Protein AF-A0A963NFF9-F1 (afdb_monomer_lite)

Sequence (90 aa):
MLALIEGAPDATAHRGALADIAIELMKSGFDGYFLAPLKKAKAGFLIEQSANVGLMGAQQVIGSVTRNIIGRMDAPQLLSVCGSIRAFMV

Secondary structure (DSSP, 8-state):
-HHHHHT-S-GGGGHHHHHHHHHHHHHHHHIIIIIHHHHHTT--HHHHHHHHHHHHHHHHHHHHHHHHHHTT--HHHHHHHHHHHHHH--

Structure (mmCIF, N/CA/C/O backbone):
data_AF-A0A963NFF9-F1
#
_entry.id   AF-A0A963NFF9-F1
#
loop_
_atom_site.group_PDB
_atom_site.id
_atom_site.type_symbol
_atom_site.label_atom_id
_atom_site.label_alt_id
_atom_site.label_comp_id
_atom_site.label_asym_id
_atom_site.label_entity_id
_atom_site.label_seq_id
_atom_site.pdbx_PDB_ins_code
_atom_site.Cartn_x
_atom_site.Cartn_y
_atom_site.Cartn_z
_atom_site.occupancy
_atom_site.B_iso_or_equiv
_atom_site.auth_seq_id
_atom_site.auth_comp_id
_atom_site.auth_asym_id
_atom_site.auth_atom_id
_atom_site.pdbx_PDB_model_num
ATOM 1 N N . MET A 1 1 ? -4.576 -2.679 -15.692 1.00 72.25 1 MET A N 1
ATOM 2 C CA . MET A 1 1 ? -3.411 -1.786 -15.498 1.00 72.25 1 MET A CA 1
ATOM 3 C C . MET A 1 1 ? -2.108 -2.563 -15.310 1.00 72.25 1 MET A C 1
ATOM 5 O O . MET A 1 1 ? -1.179 -2.284 -16.045 1.00 72.25 1 MET A O 1
ATOM 9 N N . LEU A 1 2 ? -2.037 -3.589 -14.448 1.00 84.00 2 LEU A N 1
ATOM 10 C CA . LEU A 1 2 ? -0.821 -4.421 -14.304 1.00 84.00 2 LEU A CA 1
ATOM 11 C C . LEU A 1 2 ? -0.341 -5.060 -15.622 1.00 84.00 2 LEU A C 1
ATOM 13 O O . LEU A 1 2 ? 0.824 -4.932 -15.968 1.00 84.00 2 LEU A O 1
ATOM 17 N N . ALA A 1 3 ? -1.253 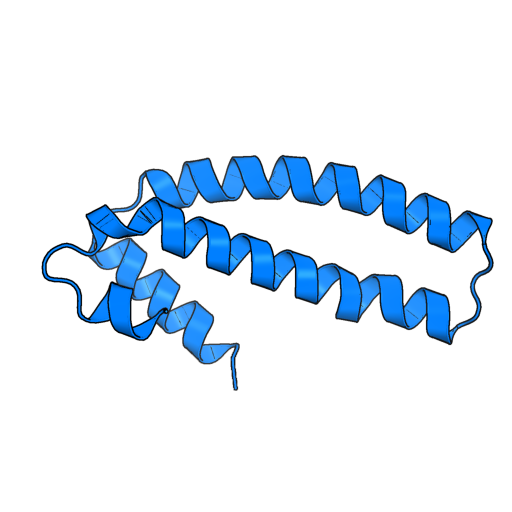-5.628 -16.422 1.00 84.31 3 ALA A N 1
ATOM 18 C CA . ALA A 1 3 ? -0.917 -6.189 -17.739 1.00 84.31 3 ALA A CA 1
ATOM 19 C C . ALA A 1 3 ? -0.334 -5.159 -18.734 1.00 84.31 3 ALA A C 1
ATOM 21 O O . ALA A 1 3 ? 0.426 -5.526 -19.622 1.00 84.31 3 ALA A O 1
ATOM 22 N N . LEU A 1 4 ? -0.679 -3.873 -18.582 1.00 83.88 4 LEU A N 1
ATOM 23 C CA . LEU A 1 4 ? -0.115 -2.783 -19.390 1.00 83.88 4 LEU A CA 1
ATOM 24 C C . LEU A 1 4 ? 1.341 -2.503 -19.004 1.00 83.88 4 LEU A C 1
ATOM 26 O O . LEU A 1 4 ? 2.154 -2.249 -19.880 1.00 83.88 4 LEU A O 1
ATOM 30 N N . ILE A 1 5 ? 1.664 -2.578 -17.710 1.00 85.56 5 ILE A N 1
ATOM 31 C CA . ILE A 1 5 ? 3.026 -2.382 -17.191 1.00 85.56 5 ILE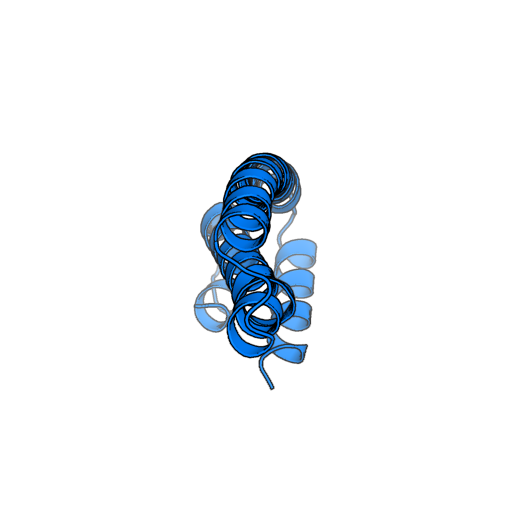 A CA 1
ATOM 32 C C . ILE A 1 5 ? 3.919 -3.560 -17.587 1.00 85.56 5 ILE A C 1
ATOM 34 O O . ILE A 1 5 ? 5.046 -3.365 -18.025 1.00 85.56 5 ILE A O 1
ATOM 38 N N . GLU A 1 6 ? 3.397 -4.781 -17.470 1.00 86.25 6 GLU A N 1
ATOM 39 C CA . GLU A 1 6 ? 4.119 -6.011 -17.812 1.00 86.25 6 GLU A CA 1
ATOM 40 C C . GLU A 1 6 ? 4.385 -6.152 -19.318 1.00 86.25 6 GLU A C 1
ATOM 42 O O . GLU A 1 6 ? 5.403 -6.714 -19.709 1.00 86.25 6 GLU A O 1
ATOM 47 N N . GLY A 1 7 ? 3.477 -5.647 -20.160 1.00 86.44 7 GLY A N 1
ATOM 48 C CA . GLY A 1 7 ? 3.615 -5.658 -21.618 1.00 86.44 7 GLY A CA 1
ATOM 49 C C . GLY A 1 7 ? 4.330 -4.436 -22.202 1.00 86.44 7 GLY A C 1
ATOM 50 O O . GLY A 1 7 ? 4.449 -4.337 -23.424 1.00 86.44 7 GLY A O 1
ATOM 51 N N . ALA A 1 8 ? 4.763 -3.485 -21.370 1.00 89.88 8 ALA A N 1
ATOM 52 C CA . ALA A 1 8 ? 5.392 -2.257 -21.839 1.00 89.88 8 ALA A CA 1
ATOM 53 C C . ALA A 1 8 ? 6.819 -2.518 -22.362 1.00 89.88 8 ALA A C 1
ATOM 55 O O . ALA A 1 8 ? 7.579 -3.234 -21.708 1.00 89.88 8 ALA A O 1
ATOM 56 N N . PRO A 1 9 ? 7.237 -1.880 -23.476 1.00 88.12 9 PRO A N 1
ATOM 57 C CA . PRO A 1 9 ? 8.624 -1.944 -23.948 1.00 88.12 9 PRO A CA 1
ATOM 58 C C . PRO A 1 9 ? 9.643 -1.452 -22.910 1.00 88.12 9 PRO A C 1
ATOM 60 O O . PRO A 1 9 ? 10.772 -1.932 -22.872 1.00 88.12 9 PRO A O 1
ATOM 63 N N . ASP A 1 10 ? 9.230 -0.507 -22.062 1.00 92.19 10 ASP A N 1
ATOM 64 C CA . ASP A 1 10 ? 9.989 -0.030 -20.911 1.00 92.19 10 ASP A CA 1
ATOM 65 C C . ASP A 1 10 ? 9.082 0.021 -19.675 1.00 92.19 10 ASP A C 1
ATOM 67 O O . ASP A 1 10 ? 8.321 0.967 -19.464 1.00 92.19 10 ASP A O 1
ATOM 71 N N . ALA A 1 11 ? 9.183 -1.000 -18.823 1.00 92.38 11 ALA A N 1
ATOM 72 C CA . ALA A 1 11 ? 8.442 -1.059 -17.565 1.00 92.38 11 ALA A CA 1
ATOM 73 C C . ALA A 1 11 ? 8.795 0.102 -16.611 1.00 92.38 11 ALA A C 1
ATOM 75 O O . ALA A 1 11 ? 7.973 0.493 -15.778 1.00 92.38 11 ALA A O 1
ATOM 76 N N . THR A 1 12 ? 9.990 0.694 -16.729 1.00 95.19 12 THR A N 1
ATOM 77 C CA . THR A 1 12 ? 10.432 1.775 -15.838 1.00 95.19 12 THR A CA 1
ATOM 78 C C . THR A 1 12 ? 9.689 3.089 -16.074 1.00 95.19 12 THR A C 1
ATOM 80 O O . THR A 1 12 ? 9.523 3.870 -15.132 1.00 95.19 12 THR A O 1
ATOM 83 N N . ALA A 1 13 ? 9.127 3.2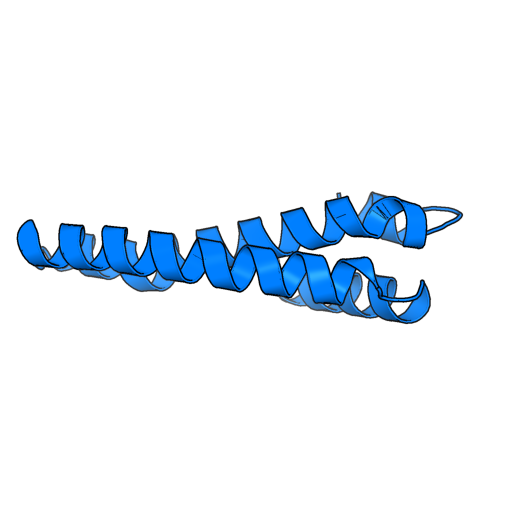82 -17.271 1.00 94.56 13 ALA A N 1
ATOM 84 C CA . ALA A 1 13 ? 8.213 4.381 -17.576 1.00 94.56 13 ALA A CA 1
ATOM 85 C C . ALA A 1 13 ? 6.915 4.332 -16.742 1.00 94.56 13 ALA A C 1
ATOM 87 O O . ALA A 1 13 ? 6.219 5.337 -16.603 1.00 94.56 13 ALA A O 1
ATOM 88 N N . HIS A 1 14 ? 6.601 3.182 -16.134 1.00 94.88 14 HIS A N 1
ATOM 89 C CA . HIS A 1 14 ? 5.366 2.949 -15.385 1.00 94.88 14 HIS A CA 1
ATOM 90 C C . HIS A 1 14 ? 5.552 2.844 -13.863 1.00 94.88 14 HIS A C 1
ATOM 92 O O . HIS A 1 14 ? 4.610 2.482 -13.155 1.00 94.88 14 HIS A O 1
ATOM 98 N N . ARG A 1 15 ? 6.725 3.206 -13.325 1.00 95.62 15 ARG A N 1
ATOM 99 C CA . ARG A 1 15 ? 7.006 3.196 -11.872 1.00 95.62 15 ARG A CA 1
ATOM 100 C C . ARG A 1 15 ? 5.948 3.926 -11.044 1.00 95.62 15 ARG A C 1
ATOM 102 O O . ARG A 1 15 ? 5.494 3.407 -10.028 1.00 95.62 15 ARG A O 1
ATOM 109 N N . GLY A 1 16 ? 5.549 5.121 -11.484 1.00 95.44 16 GLY A N 1
ATOM 110 C CA . GLY A 1 16 ? 4.526 5.917 -10.801 1.00 95.44 16 GLY A CA 1
ATOM 111 C C . GLY A 1 16 ? 3.181 5.194 -10.757 1.00 95.44 16 GLY A C 1
ATOM 112 O O . GLY A 1 16 ? 2.606 5.031 -9.687 1.00 95.44 16 GLY A O 1
ATOM 113 N N . ALA A 1 17 ? 2.750 4.656 -11.900 1.00 94.12 17 ALA A N 1
ATOM 114 C CA . ALA A 1 17 ? 1.496 3.918 -12.003 1.00 94.12 17 ALA A CA 1
ATOM 115 C C . ALA A 1 17 ? 1.485 2.662 -11.115 1.00 94.12 17 ALA A C 1
ATOM 117 O O . ALA A 1 17 ? 0.482 2.384 -10.463 1.00 94.12 17 ALA A O 1
ATOM 118 N N . LEU A 1 18 ? 2.596 1.920 -11.043 1.00 95.62 18 LEU A N 1
ATOM 119 C CA . LEU A 1 18 ? 2.696 0.768 -10.145 1.00 95.62 18 LEU A CA 1
ATOM 120 C C . LEU A 1 18 ? 2.647 1.183 -8.668 1.00 95.62 18 LEU A C 1
ATOM 122 O O . LEU A 1 18 ? 2.004 0.512 -7.862 1.00 95.62 18 LEU A O 1
ATOM 126 N N . ALA A 1 19 ? 3.299 2.294 -8.314 1.00 96.88 19 ALA A N 1
ATOM 127 C CA . ALA A 1 19 ? 3.256 2.825 -6.957 1.00 96.88 19 ALA A CA 1
ATOM 128 C C . ALA A 1 19 ? 1.836 3.231 -6.551 1.00 96.88 19 ALA A C 1
ATOM 130 O O . ALA A 1 19 ? 1.407 2.903 -5.446 1.00 96.88 19 ALA A O 1
ATOM 131 N N . ASP A 1 20 ? 1.094 3.886 -7.443 1.00 95.06 20 ASP A N 1
ATOM 132 C CA . ASP A 1 20 ? -0.285 4.286 -7.173 1.00 95.06 20 ASP A CA 1
ATOM 133 C C . ASP A 1 20 ? -1.210 3.066 -7.019 1.00 95.06 20 ASP A C 1
ATOM 135 O O . ASP A 1 20 ? -1.976 3.024 -6.059 1.00 95.06 20 ASP A O 1
ATOM 139 N N . ILE A 1 21 ? -1.054 2.016 -7.841 1.00 93.81 21 ILE A N 1
ATOM 140 C CA . ILE A 1 21 ? -1.787 0.745 -7.657 1.00 93.81 21 ILE A CA 1
ATOM 141 C C . ILE A 1 21 ? -1.520 0.152 -6.272 1.00 93.81 21 ILE A C 1
ATOM 143 O O . ILE A 1 21 ? -2.453 -0.220 -5.561 1.00 93.81 21 ILE A O 1
ATOM 147 N N . ALA A 1 22 ? -0.250 0.049 -5.871 1.00 94.75 22 ALA A N 1
ATOM 148 C CA . ALA A 1 22 ? 0.103 -0.512 -4.570 1.00 94.75 22 ALA A CA 1
ATOM 149 C C . ALA A 1 22 ? -0.521 0.298 -3.418 1.00 94.75 22 ALA A C 1
ATOM 151 O O . ALA A 1 22 ? -1.024 -0.277 -2.452 1.00 94.75 22 ALA A O 1
ATOM 152 N N . ILE A 1 23 ? -0.531 1.630 -3.532 1.00 95.69 23 ILE A N 1
ATOM 153 C CA . ILE A 1 23 ? -1.142 2.531 -2.547 1.00 95.69 23 ILE A CA 1
ATOM 154 C C . ILE A 1 23 ? -2.657 2.336 -2.476 1.00 95.69 23 ILE A C 1
ATOM 156 O O . ILE A 1 23 ? -3.206 2.254 -1.376 1.00 95.69 23 ILE A O 1
ATOM 160 N N . GLU A 1 24 ? -3.332 2.228 -3.618 1.00 93.75 24 GLU A N 1
ATOM 161 C CA . GLU A 1 24 ? -4.775 1.983 -3.675 1.00 93.75 24 GLU A CA 1
ATOM 162 C C . GLU A 1 24 ? -5.154 0.641 -3.044 1.00 93.75 24 GLU A C 1
ATOM 164 O O . GLU A 1 24 ? -6.093 0.578 -2.248 1.00 93.75 24 GLU A O 1
ATOM 169 N N . LEU A 1 25 ? -4.389 -0.418 -3.321 1.00 93.88 25 LEU A N 1
ATOM 170 C CA . LEU A 1 25 ? -4.612 -1.736 -2.725 1.00 93.88 25 LEU A CA 1
ATOM 171 C C . LEU A 1 25 ? -4.445 -1.709 -1.203 1.00 93.88 25 LEU A C 1
ATOM 173 O O . LEU A 1 25 ? -5.296 -2.231 -0.484 1.00 93.88 25 LEU A O 1
ATOM 177 N N . MET A 1 26 ? -3.396 -1.059 -0.691 1.00 93.62 26 MET A N 1
ATOM 178 C CA . MET A 1 26 ? -3.203 -0.908 0.755 1.00 93.62 26 MET A CA 1
ATOM 179 C C . MET A 1 26 ? -4.325 -0.089 1.399 1.00 93.62 26 MET A C 1
ATOM 181 O O . MET A 1 26 ? -4.816 -0.466 2.461 1.00 93.62 26 MET A O 1
ATOM 185 N N . LYS A 1 27 ? -4.778 0.991 0.749 1.00 93.25 27 LYS A N 1
ATOM 186 C CA . LYS A 1 27 ? -5.925 1.782 1.213 1.00 93.25 27 LYS A CA 1
ATOM 187 C C . LYS A 1 27 ? -7.185 0.922 1.310 1.00 93.25 27 LYS A C 1
ATOM 189 O O . LYS A 1 27 ? -7.819 0.898 2.361 1.00 93.25 27 LYS A O 1
ATOM 194 N N . SER A 1 28 ? -7.494 0.165 0.257 1.00 93.50 28 SER A N 1
ATOM 195 C CA . SER A 1 28 ? -8.620 -0.772 0.258 1.00 93.50 28 SER A CA 1
ATOM 196 C C . SER A 1 28 ? -8.478 -1.836 1.353 1.00 93.50 28 SER A C 1
ATOM 198 O O . SER A 1 28 ? -9.469 -2.217 1.973 1.00 93.50 28 SER A O 1
ATOM 200 N N . GLY A 1 29 ? -7.255 -2.301 1.620 1.00 93.69 29 GLY A N 1
ATOM 201 C CA . GLY A 1 29 ? -6.953 -3.225 2.710 1.00 93.69 29 GLY A CA 1
ATOM 202 C C . GLY A 1 29 ? -7.218 -2.625 4.093 1.00 93.69 29 GLY A C 1
ATOM 203 O O . GLY A 1 29 ? -7.857 -3.270 4.919 1.00 93.69 29 GLY A O 1
ATOM 204 N N . PHE A 1 30 ? -6.798 -1.384 4.350 1.00 94.56 30 PHE A N 1
ATOM 205 C CA . PHE A 1 30 ? -7.101 -0.693 5.610 1.00 94.56 30 PHE A CA 1
ATOM 206 C C . PHE A 1 30 ? -8.603 -0.495 5.814 1.00 94.56 30 PHE A C 1
ATOM 208 O O . PHE A 1 30 ? -9.123 -0.741 6.906 1.00 94.56 30 PHE A O 1
ATOM 215 N N . ASP A 1 31 ? -9.314 -0.110 4.758 1.00 93.19 31 ASP A N 1
ATOM 216 C CA . ASP A 1 31 ? -10.760 0.064 4.818 1.00 93.19 31 ASP A CA 1
ATOM 217 C C . ASP A 1 31 ? -11.458 -1.274 5.110 1.00 93.19 31 ASP A C 1
ATOM 219 O O . ASP A 1 31 ? -12.308 -1.352 6.000 1.00 93.19 31 ASP A O 1
ATOM 223 N N . GLY A 1 32 ? -11.065 -2.339 4.407 1.00 95.12 32 GLY A N 1
ATOM 224 C CA . GLY A 1 32 ? -11.687 -3.660 4.500 1.00 95.12 32 GLY A CA 1
ATOM 225 C C . GLY A 1 32 ? -11.355 -4.436 5.776 1.00 95.12 32 GLY A C 1
ATOM 226 O O . GLY A 1 32 ? -12.248 -5.039 6.369 1.00 95.12 32 GLY A O 1
ATOM 227 N N . TYR A 1 33 ? -10.098 -4.418 6.221 1.00 95.38 33 TYR A N 1
ATOM 228 C CA . TYR A 1 33 ? -9.637 -5.228 7.354 1.00 95.38 33 TYR A CA 1
ATOM 229 C C . TYR A 1 33 ? -9.640 -4.490 8.693 1.00 95.38 33 TYR A C 1
ATOM 231 O O . TYR A 1 33 ? -9.576 -5.145 9.732 1.00 95.38 33 TYR A O 1
ATOM 239 N N . PHE A 1 34 ? -9.738 -3.157 8.700 1.00 95.12 34 PHE A N 1
ATOM 2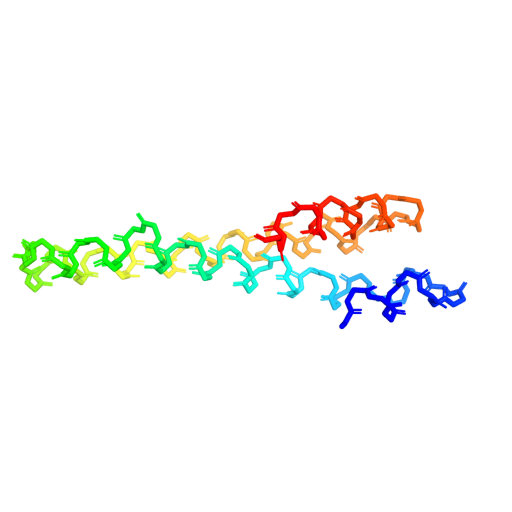40 C CA . PHE A 1 34 ? -9.728 -2.379 9.940 1.00 95.12 34 PHE A CA 1
ATOM 241 C C . PHE A 1 34 ? -10.990 -1.533 10.124 1.00 95.12 34 PHE A C 1
ATOM 243 O O . PHE A 1 34 ? -11.734 -1.761 11.080 1.00 95.12 34 PHE A O 1
ATOM 250 N N . LEU A 1 35 ? -11.303 -0.608 9.207 1.00 95.75 35 LEU A N 1
ATOM 251 C CA . LEU A 1 35 ? -12.453 0.291 9.398 1.00 95.75 35 LEU A CA 1
ATOM 252 C C . LEU A 1 35 ? -13.805 -0.418 9.295 1.00 95.75 35 LEU A C 1
ATOM 254 O O . LEU A 1 35 ? -14.687 -0.182 10.124 1.00 95.75 35 LEU A O 1
ATOM 258 N N . ALA A 1 36 ? -14.002 -1.266 8.286 1.00 96.44 36 ALA A N 1
ATOM 259 C CA . ALA A 1 36 ? -15.273 -1.956 8.089 1.00 96.44 36 ALA A CA 1
ATOM 260 C C . ALA A 1 36 ? -15.637 -2.879 9.274 1.00 96.44 36 ALA A C 1
ATOM 262 O O . ALA A 1 36 ? -16.787 -2.820 9.722 1.00 96.44 36 ALA A O 1
ATOM 263 N N . PRO A 1 37 ? -14.705 -3.660 9.861 1.00 97.62 37 PRO A N 1
ATOM 264 C CA . PRO A 1 37 ? -14.967 -4.416 11.084 1.00 97.62 37 PRO A CA 1
ATOM 265 C C . PRO A 1 37 ? -15.363 -3.545 12.278 1.00 97.62 37 PRO A C 1
ATOM 267 O O . PRO A 1 37 ? -16.316 -3.895 12.972 1.00 97.62 37 PRO A O 1
ATOM 270 N N . LEU A 1 38 ? -14.706 -2.396 12.492 1.00 97.19 38 LEU A N 1
ATOM 271 C CA . LEU A 1 38 ? -15.057 -1.468 13.579 1.00 97.19 38 LEU A CA 1
ATOM 272 C C . LEU A 1 38 ? -16.493 -0.945 13.436 1.00 97.19 38 LEU A C 1
ATOM 274 O O . LEU A 1 38 ? -17.266 -0.985 14.396 1.00 97.19 38 LEU A O 1
ATOM 278 N N . LYS A 1 39 ? -16.870 -0.543 12.216 1.00 95.75 39 LYS A N 1
ATOM 279 C CA . LYS A 1 39 ? -18.237 -0.108 11.888 1.00 95.75 39 LYS A CA 1
ATOM 280 C C . LYS A 1 39 ? -19.252 -1.227 12.106 1.00 95.75 39 LYS A C 1
ATOM 282 O O . LYS A 1 39 ? -20.297 -1.020 12.719 1.00 95.75 39 LYS A O 1
ATOM 287 N N . LYS A 1 40 ? -18.942 -2.442 11.643 1.00 97.81 40 LYS A N 1
ATOM 288 C CA . LYS A 1 40 ? -19.811 -3.618 11.808 1.00 97.81 40 LYS A CA 1
ATOM 289 C C . LYS A 1 40 ? -20.006 -3.983 13.282 1.00 97.81 40 LYS A C 1
ATOM 291 O O . LYS A 1 40 ? -21.105 -4.372 13.669 1.00 97.81 40 LYS A O 1
ATOM 296 N N . ALA A 1 41 ? -18.964 -3.826 14.095 1.00 98.06 41 ALA A N 1
ATOM 297 C CA . ALA A 1 41 ? -19.007 -4.045 15.537 1.00 98.06 41 ALA A CA 1
ATOM 298 C C . ALA A 1 41 ? -19.729 -2.926 16.306 1.00 98.06 41 ALA A C 1
ATOM 300 O O . ALA A 1 41 ? -19.947 -3.073 17.505 1.00 98.06 41 ALA A O 1
ATOM 301 N N . LYS A 1 42 ? -20.108 -1.824 15.638 1.00 96.44 42 LYS A N 1
ATOM 302 C CA . LYS A 1 42 ? -20.665 -0.619 16.270 1.00 96.44 42 LYS A CA 1
ATOM 303 C C . LYS A 1 42 ? -19.759 -0.114 17.397 1.00 96.44 42 LYS A C 1
ATOM 305 O O . LYS A 1 42 ? -20.236 0.202 18.485 1.00 96.44 42 LYS A O 1
ATOM 310 N N . ALA A 1 43 ? -18.452 -0.042 17.130 1.00 96.69 43 ALA A N 1
ATOM 311 C CA . ALA A 1 43 ? -17.444 0.370 18.111 1.00 96.69 43 ALA A CA 1
ATOM 312 C C . ALA A 1 43 ? -17.688 1.786 18.673 1.00 96.69 43 ALA A C 1
ATOM 314 O O . ALA A 1 43 ? -17.191 2.130 19.743 1.00 96.69 43 ALA A O 1
ATOM 315 N N . GLY A 1 44 ? -18.487 2.595 17.976 1.00 97.38 44 GLY A N 1
ATOM 316 C CA . GLY A 1 44 ? -18.918 3.907 18.429 1.00 97.38 44 GLY A CA 1
ATOM 317 C C . GLY A 1 44 ? -18.139 5.023 17.746 1.00 97.38 44 GLY A C 1
ATOM 318 O O . GLY A 1 44 ? -16.984 4.867 17.347 1.00 97.38 44 GLY A O 1
ATOM 319 N N . PHE A 1 45 ? -18.797 6.176 17.625 1.00 95.00 45 PHE A N 1
ATOM 320 C CA . PHE A 1 45 ? -18.344 7.281 16.782 1.00 95.00 45 PHE A CA 1
ATOM 321 C C . PHE A 1 45 ? -16.912 7.740 17.084 1.00 95.00 45 PHE A C 1
ATOM 323 O O . PHE A 1 45 ? -16.122 7.909 16.161 1.00 95.00 45 PHE A O 1
ATOM 330 N N . LEU A 1 46 ? -16.554 7.911 18.362 1.00 97.62 46 LEU A N 1
ATOM 331 C CA . LEU A 1 46 ? -15.215 8.378 18.734 1.00 97.62 46 LEU A CA 1
ATOM 332 C C . LEU A 1 46 ? -14.119 7.387 18.322 1.00 97.62 46 LEU A C 1
ATOM 334 O O . LEU A 1 46 ? -13.100 7.814 17.789 1.00 97.62 46 LEU A O 1
ATOM 338 N N . ILE A 1 47 ? -14.342 6.080 18.498 1.00 97.06 47 ILE A N 1
ATOM 339 C CA . ILE A 1 47 ? -13.374 5.044 18.109 1.00 97.06 47 ILE A CA 1
ATOM 340 C C . ILE A 1 47 ? -13.208 5.019 16.588 1.00 97.06 47 ILE A C 1
ATOM 342 O O . ILE A 1 47 ? -12.085 5.008 16.084 1.00 97.06 47 ILE A O 1
ATOM 346 N N . GLU A 1 48 ? -14.317 5.062 15.849 1.00 96.44 48 GLU A N 1
ATOM 347 C CA . GLU A 1 48 ? -14.288 5.107 14.387 1.00 96.44 48 GLU A CA 1
ATOM 348 C C . GLU A 1 48 ? -13.578 6.369 13.870 1.00 96.44 48 GLU A C 1
ATOM 350 O O . GLU A 1 48 ? -12.795 6.288 12.925 1.00 96.44 48 GLU A O 1
ATOM 355 N N . GLN A 1 49 ? -13.784 7.532 14.495 1.00 96.69 49 GLN A N 1
ATOM 356 C CA . GLN A 1 49 ? -13.086 8.766 14.120 1.00 96.69 49 GLN A CA 1
ATOM 357 C C . GLN A 1 49 ? -11.589 8.711 14.423 1.00 96.69 49 GLN A C 1
ATOM 359 O O . GLN A 1 49 ? -10.781 9.055 13.560 1.00 96.69 49 GLN A O 1
ATOM 364 N N . SER A 1 50 ? -11.197 8.219 15.602 1.00 97.12 50 SER A N 1
ATOM 365 C CA . SER A 1 50 ? -9.786 8.002 15.933 1.00 97.12 50 SER A CA 1
ATOM 366 C C . SER A 1 50 ? -9.105 7.072 14.927 1.00 97.12 50 SER A C 1
ATOM 368 O O . SER A 1 50 ? -7.994 7.362 14.480 1.00 97.12 50 SER A O 1
ATOM 370 N N . ALA A 1 51 ? -9.783 5.996 14.516 1.00 96.75 51 ALA A N 1
ATOM 371 C CA . ALA A 1 51 ? -9.283 5.079 13.497 1.00 96.75 51 ALA A CA 1
ATOM 372 C C . ALA A 1 51 ? -9.106 5.765 12.131 1.00 96.75 51 ALA A C 1
ATOM 374 O O . ALA A 1 51 ? -8.061 5.595 11.504 1.00 96.75 51 ALA A O 1
ATOM 375 N N . ASN A 1 52 ? -10.075 6.577 11.688 1.00 94.75 52 ASN A N 1
ATOM 376 C CA . ASN A 1 52 ? -9.965 7.332 10.433 1.00 94.75 52 ASN A CA 1
ATOM 377 C C . ASN A 1 52 ? -8.764 8.291 10.444 1.00 94.75 52 ASN A C 1
ATOM 379 O O . ASN A 1 52 ? -7.968 8.282 9.507 1.00 94.75 52 ASN A O 1
ATOM 383 N N . VAL A 1 53 ? -8.594 9.080 11.511 1.00 96.69 53 VAL A N 1
ATOM 384 C CA . VAL A 1 53 ? -7.473 10.032 11.628 1.00 96.69 53 VAL A CA 1
ATOM 385 C C . VAL A 1 53 ? -6.128 9.303 11.635 1.00 96.69 53 VAL A C 1
ATOM 387 O O . VAL A 1 53 ? -5.210 9.690 10.910 1.00 96.69 53 VAL A O 1
ATOM 390 N N . GLY A 1 54 ? -6.014 8.220 12.410 1.00 95.94 54 GLY A N 1
ATOM 391 C CA . GLY A 1 54 ? -4.800 7.405 12.449 1.00 95.94 54 GLY A CA 1
ATOM 392 C C . GLY A 1 54 ? -4.450 6.815 11.081 1.00 95.94 54 GLY A C 1
ATOM 393 O O . GLY A 1 54 ? -3.298 6.888 10.650 1.00 95.94 54 GLY A O 1
ATOM 394 N N . LEU A 1 55 ? -5.450 6.298 10.360 1.00 95.88 55 LEU A N 1
ATOM 395 C CA . LEU A 1 55 ? -5.254 5.767 9.014 1.00 95.88 55 LEU A CA 1
ATOM 396 C C . LEU A 1 55 ? -4.856 6.837 8.003 1.00 95.88 55 LEU A C 1
ATOM 398 O O . LEU A 1 55 ? -3.996 6.557 7.176 1.00 95.88 55 LEU A O 1
ATOM 402 N N . MET A 1 56 ? -5.407 8.051 8.068 1.00 93.94 56 MET A N 1
ATOM 403 C CA . MET A 1 56 ? -4.981 9.144 7.184 1.00 93.94 56 MET A CA 1
ATOM 404 C C . MET A 1 56 ? -3.481 9.432 7.333 1.00 93.94 56 MET A C 1
ATOM 406 O O . MET A 1 56 ? -2.768 9.539 6.332 1.00 93.94 56 MET A O 1
ATOM 410 N N . GLY A 1 57 ? -2.983 9.492 8.573 1.00 95.38 57 GLY A N 1
ATOM 411 C CA . GLY A 1 57 ? -1.554 9.668 8.844 1.00 95.38 57 GLY A CA 1
ATOM 412 C C . GLY A 1 57 ? -0.711 8.495 8.334 1.00 95.38 57 GLY A C 1
ATOM 413 O O . GLY A 1 57 ? 0.283 8.697 7.633 1.00 95.38 57 GLY A O 1
ATOM 414 N N . ALA A 1 58 ? -1.135 7.260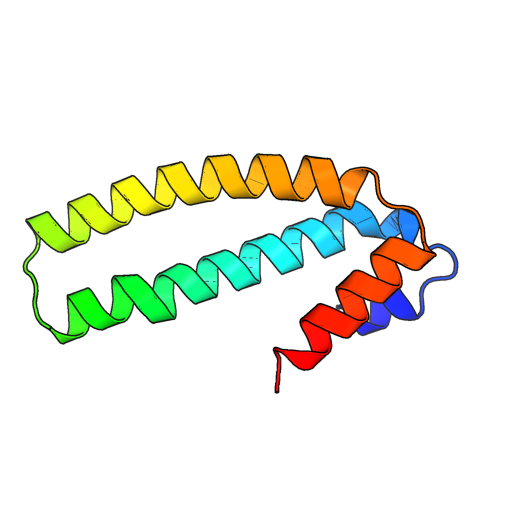 8.619 1.00 94.75 58 ALA A N 1
ATOM 415 C CA . ALA A 1 58 ? -0.445 6.059 8.147 1.00 94.75 58 ALA A CA 1
ATOM 416 C C . ALA A 1 58 ? -0.391 5.987 6.610 1.00 94.75 58 ALA A C 1
ATOM 418 O O . ALA A 1 58 ? 0.666 5.719 6.039 1.00 94.75 58 ALA A O 1
ATOM 419 N N . GLN A 1 59 ? -1.503 6.286 5.934 1.00 94.88 59 GLN A N 1
ATOM 420 C CA . GLN A 1 59 ? -1.605 6.305 4.474 1.00 94.88 59 GLN A CA 1
ATOM 421 C C . GLN A 1 59 ? -0.679 7.351 3.848 1.00 94.88 59 GLN A C 1
ATOM 423 O O . GLN A 1 59 ? -0.068 7.076 2.817 1.00 94.88 59 GLN A O 1
ATOM 428 N N . GLN A 1 60 ? -0.523 8.523 4.469 1.00 95.25 60 GLN A N 1
ATOM 429 C CA . GLN A 1 60 ? 0.408 9.544 3.987 1.00 95.25 60 GLN A CA 1
ATOM 430 C C . GLN A 1 60 ? 1.862 9.057 4.047 1.00 95.25 60 GLN A C 1
ATOM 432 O O . GLN A 1 60 ? 2.597 9.169 3.061 1.00 95.25 60 GLN A O 1
ATOM 437 N N . VAL A 1 61 ? 2.271 8.489 5.185 1.00 96.69 61 VAL A N 1
ATOM 438 C CA . VAL A 1 61 ? 3.633 7.968 5.376 1.00 96.69 61 VAL A CA 1
ATOM 439 C C . VAL A 1 61 ? 3.905 6.818 4.410 1.00 96.69 61 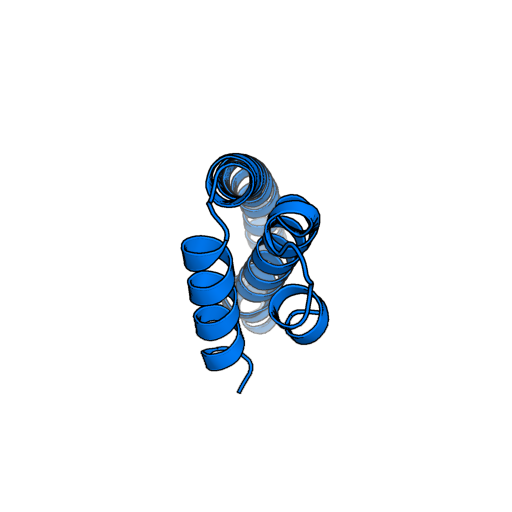VAL A C 1
ATOM 441 O O . VAL A 1 61 ? 4.881 6.860 3.661 1.00 96.69 61 VAL A O 1
ATOM 444 N N . ILE A 1 62 ? 3.016 5.824 4.375 1.00 94.81 62 ILE A N 1
ATOM 445 C CA . ILE A 1 62 ? 3.151 4.656 3.501 1.00 94.81 62 ILE A CA 1
ATOM 446 C C . ILE A 1 62 ? 3.158 5.086 2.035 1.00 94.81 62 ILE A C 1
ATOM 448 O O . ILE A 1 62 ? 4.032 4.661 1.289 1.00 94.81 62 ILE A O 1
ATOM 452 N N . GLY A 1 63 ? 2.274 5.999 1.624 1.00 96.75 63 GLY A N 1
ATOM 453 C CA . GLY A 1 63 ? 2.242 6.501 0.253 1.00 96.75 63 GLY A CA 1
ATOM 454 C C . GLY A 1 63 ? 3.546 7.180 -0.176 1.00 96.75 63 GLY A C 1
ATOM 455 O O . GLY A 1 63 ? 3.986 7.007 -1.314 1.00 96.75 63 GLY A O 1
ATOM 456 N N . SER A 1 64 ? 4.198 7.919 0.726 1.00 97.56 64 SER A N 1
ATOM 457 C CA . SER A 1 64 ? 5.524 8.498 0.470 1.00 97.56 64 SER A CA 1
ATOM 458 C C . SER A 1 64 ? 6.602 7.418 0.333 1.00 97.56 64 SER A C 1
ATOM 460 O O . SER A 1 64 ? 7.389 7.438 -0.617 1.00 97.56 64 SER A O 1
ATOM 462 N N . VAL A 1 65 ? 6.625 6.442 1.245 1.00 97.62 65 VAL A N 1
ATOM 463 C CA . VAL A 1 65 ? 7.596 5.336 1.227 1.00 97.62 65 VAL A CA 1
ATOM 464 C C . VAL A 1 65 ? 7.441 4.491 -0.039 1.00 97.62 65 VAL A C 1
ATOM 466 O O . VAL A 1 65 ? 8.427 4.233 -0.728 1.00 97.62 65 VAL A O 1
ATOM 469 N N . THR A 1 66 ? 6.214 4.127 -0.408 1.00 97.75 66 THR A N 1
ATOM 470 C CA . THR A 1 66 ? 5.922 3.319 -1.598 1.00 97.75 66 THR A CA 1
ATOM 471 C C . THR A 1 66 ? 6.374 4.006 -2.878 1.00 97.75 66 THR A C 1
ATOM 473 O O . THR A 1 66 ? 7.068 3.384 -3.682 1.00 97.75 66 THR A O 1
ATOM 476 N N . ARG A 1 67 ? 6.069 5.301 -3.052 1.00 97.81 67 ARG A N 1
ATOM 477 C CA . ARG A 1 67 ? 6.547 6.069 -4.216 1.00 97.81 67 ARG A CA 1
ATOM 478 C C . ARG A 1 67 ? 8.065 6.168 -4.254 1.00 97.81 67 ARG A C 1
ATOM 480 O O . ARG A 1 67 ? 8.652 6.055 -5.323 1.00 97.81 67 ARG A O 1
ATOM 487 N N . ASN A 1 68 ? 8.706 6.330 -3.100 1.00 98.06 68 ASN A N 1
ATOM 488 C CA . ASN A 1 68 ? 10.161 6.381 -3.011 1.00 98.06 68 ASN A CA 1
ATOM 489 C C . ASN A 1 68 ? 10.836 5.052 -3.382 1.00 98.06 68 ASN A C 1
ATOM 491 O O . ASN A 1 68 ? 11.886 5.074 -4.023 1.00 98.06 68 ASN A O 1
ATOM 495 N N . ILE A 1 69 ? 10.271 3.919 -2.966 1.00 97.94 69 ILE A N 1
ATOM 496 C CA . ILE A 1 69 ? 10.838 2.590 -3.225 1.00 97.94 69 ILE A CA 1
ATOM 497 C C . ILE A 1 69 ? 10.565 2.171 -4.672 1.00 97.94 69 ILE A C 1
ATOM 499 O O . ILE A 1 69 ? 11.503 1.966 -5.440 1.00 97.94 69 ILE A O 1
ATOM 503 N N . ILE A 1 70 ? 9.291 2.109 -5.073 1.00 97.38 70 ILE A N 1
ATOM 504 C CA . ILE A 1 70 ? 8.895 1.662 -6.418 1.00 97.38 70 ILE A CA 1
ATOM 505 C C . ILE A 1 70 ? 9.404 2.639 -7.486 1.00 97.38 70 ILE A C 1
ATOM 507 O O . ILE A 1 70 ? 9.866 2.221 -8.545 1.00 97.38 70 ILE A O 1
ATOM 511 N N . GLY A 1 71 ? 9.427 3.941 -7.181 1.00 97.06 71 GLY A N 1
ATOM 512 C CA . GLY A 1 71 ? 9.965 4.989 -8.052 1.00 97.06 71 GLY A CA 1
ATOM 513 C C . GLY A 1 71 ? 11.444 4.841 -8.419 1.00 97.06 71 GLY A C 1
ATOM 514 O O . GLY A 1 71 ? 11.906 5.524 -9.328 1.00 97.06 71 GLY A O 1
ATOM 515 N N . ARG A 1 72 ? 12.193 3.964 -7.742 1.00 97.81 72 ARG A N 1
ATOM 516 C CA . ARG A 1 72 ? 13.626 3.733 -7.981 1.00 97.81 72 ARG A CA 1
ATOM 517 C C . ARG A 1 72 ? 13.948 2.328 -8.499 1.00 97.81 72 ARG A C 1
ATOM 519 O O . ARG A 1 72 ? 15.109 2.057 -8.781 1.00 97.81 72 ARG A O 1
ATOM 526 N N . MET A 1 73 ? 12.952 1.455 -8.642 1.00 98.00 73 MET A N 1
ATOM 527 C CA . MET A 1 73 ? 13.149 0.062 -9.063 1.00 98.00 73 MET A CA 1
ATOM 528 C C . MET A 1 73 ? 13.514 -0.063 -10.541 1.00 98.00 73 MET A C 1
ATOM 530 O O . MET A 1 73 ? 13.003 0.685 -11.374 1.00 98.00 73 MET A O 1
ATOM 534 N N . ASP A 1 74 ? 14.361 -1.021 -10.894 1.00 97.00 74 ASP A N 1
ATOM 535 C CA . ASP A 1 74 ? 14.619 -1.385 -12.291 1.00 97.00 74 ASP A CA 1
ATOM 536 C C . ASP A 1 74 ? 13.481 -2.231 -12.902 1.00 97.00 74 ASP A C 1
ATOM 538 O O . ASP A 1 74 ? 12.509 -2.587 -12.233 1.00 97.00 74 ASP A O 1
ATOM 542 N N . ALA A 1 75 ? 13.564 -2.518 -14.205 1.00 94.94 75 ALA A N 1
ATOM 543 C CA . ALA A 1 75 ? 12.510 -3.250 -14.907 1.00 94.94 75 ALA A CA 1
ATOM 544 C C . ALA A 1 75 ? 12.255 -4.662 -14.327 1.00 94.94 75 ALA A C 1
ATOM 546 O O . ALA A 1 75 ? 11.093 -4.957 -14.037 1.00 94.94 75 ALA A O 1
ATOM 547 N N . PRO A 1 76 ? 13.269 -5.523 -14.084 1.00 95.81 76 PRO A N 1
ATOM 548 C CA . PRO A 1 76 ? 13.048 -6.819 -13.435 1.00 95.81 76 PRO A CA 1
ATOM 549 C C . PRO A 1 76 ? 12.353 -6.720 -12.070 1.00 95.81 76 PRO A C 1
ATOM 551 O O . PRO A 1 76 ? 11.438 -7.496 -11.786 1.00 95.81 76 PRO A O 1
ATOM 554 N N . GLN A 1 77 ? 12.741 -5.752 -11.236 1.00 97.00 77 GLN A N 1
ATOM 555 C CA . GLN A 1 77 ? 12.109 -5.524 -9.935 1.00 97.00 77 GLN A CA 1
ATOM 556 C C . GLN A 1 77 ? 10.638 -5.112 -10.077 1.00 97.00 77 GLN A C 1
ATOM 558 O O . GLN A 1 77 ? 9.783 -5.650 -9.373 1.00 97.00 77 GLN A O 1
ATOM 563 N N . LEU A 1 78 ? 10.317 -4.213 -11.014 1.00 96.12 78 LEU A N 1
ATOM 564 C CA . LEU A 1 78 ? 8.938 -3.781 -11.269 1.00 96.12 78 LEU A CA 1
ATOM 565 C C . LEU A 1 78 ? 8.049 -4.932 -11.745 1.00 96.12 78 LEU A C 1
ATOM 567 O O . LEU A 1 78 ? 6.922 -5.073 -11.268 1.00 96.12 78 LEU A O 1
ATOM 571 N N . LEU A 1 79 ? 8.556 -5.777 -12.646 1.00 94.81 79 LEU A N 1
ATOM 572 C CA . LEU A 1 79 ? 7.833 -6.955 -13.130 1.00 94.81 79 LEU A CA 1
ATOM 573 C C . LEU A 1 79 ? 7.586 -7.967 -12.004 1.00 94.81 79 LEU A C 1
ATOM 575 O O . LEU A 1 79 ? 6.483 -8.500 -11.889 1.00 94.81 79 LEU A O 1
ATOM 579 N N . SER A 1 80 ? 8.574 -8.177 -11.128 1.00 95.38 80 SER A N 1
ATOM 580 C CA . SER A 1 80 ? 8.431 -9.026 -9.937 1.00 95.38 80 SER A CA 1
ATOM 581 C C . SER A 1 80 ? 7.334 -8.519 -8.991 1.00 95.38 80 SER A C 1
ATOM 583 O O . SER A 1 80 ? 6.483 -9.290 -8.534 1.00 95.38 80 SER A O 1
ATOM 585 N N . VAL A 1 81 ? 7.287 -7.204 -8.750 1.00 95.19 81 VAL A N 1
ATOM 586 C CA . VAL A 1 81 ? 6.220 -6.579 -7.954 1.00 95.19 81 VAL A CA 1
ATOM 587 C C . VAL A 1 81 ? 4.856 -6.742 -8.634 1.00 95.19 81 VAL A C 1
ATOM 589 O O . VAL A 1 81 ? 3.895 -7.111 -7.960 1.00 95.19 81 VAL A O 1
ATOM 592 N N . CYS A 1 82 ? 4.757 -6.536 -9.953 1.00 94.38 82 CYS A N 1
ATOM 593 C CA . CYS A 1 82 ? 3.505 -6.730 -10.698 1.00 94.38 82 CYS A CA 1
ATOM 594 C C . CYS A 1 82 ? 2.979 -8.166 -10.571 1.00 94.38 82 CYS A C 1
ATOM 596 O O . CYS A 1 82 ? 1.813 -8.363 -10.218 1.00 94.38 82 CYS A O 1
ATOM 598 N N . GLY A 1 83 ? 3.849 -9.160 -10.778 1.00 93.19 83 GLY A N 1
ATOM 599 C CA . GLY A 1 83 ? 3.501 -10.572 -10.628 1.00 93.19 83 GLY A CA 1
ATOM 600 C C . GLY A 1 83 ? 3.055 -10.920 -9.206 1.00 93.19 83 GLY A C 1
ATOM 601 O O . GLY A 1 83 ? 2.073 -11.639 -9.026 1.00 93.19 83 GLY A O 1
ATOM 602 N N . SER A 1 84 ? 3.713 -10.346 -8.194 1.00 93.06 84 SER A N 1
ATOM 603 C CA . SER A 1 84 ? 3.343 -10.545 -6.787 1.00 93.06 84 SER A CA 1
ATOM 604 C C . SER A 1 84 ? 1.970 -9.953 -6.465 1.00 93.06 84 SER A C 1
ATOM 606 O O . SER A 1 84 ? 1.135 -10.629 -5.873 1.00 93.06 84 SER A O 1
ATOM 608 N N . ILE A 1 85 ? 1.698 -8.713 -6.890 1.00 92.38 85 ILE A N 1
ATOM 609 C CA . ILE A 1 85 ? 0.389 -8.071 -6.692 1.00 92.38 85 ILE A CA 1
ATOM 610 C C . ILE A 1 85 ? -0.716 -8.885 -7.370 1.00 92.38 85 ILE A C 1
ATOM 612 O O . ILE A 1 85 ? -1.765 -9.118 -6.774 1.00 92.38 85 ILE A O 1
ATOM 616 N N . ARG A 1 86 ? -0.474 -9.365 -8.593 1.00 89.38 86 ARG A N 1
ATOM 617 C CA . ARG A 1 86 ? -1.427 -10.197 -9.335 1.00 89.38 86 ARG A CA 1
ATOM 618 C C . ARG A 1 86 ? -1.809 -11.466 -8.566 1.00 89.38 86 ARG A C 1
ATOM 620 O O . ARG A 1 86 ? -2.976 -11.842 -8.593 1.00 89.38 86 ARG A O 1
ATOM 627 N N . ALA A 1 87 ? -0.870 -12.083 -7.850 1.00 88.19 87 ALA A N 1
ATOM 628 C CA . ALA A 1 87 ? -1.137 -13.265 -7.030 1.00 88.19 87 ALA A CA 1
ATOM 629 C C . ALA A 1 87 ? -2.054 -12.992 -5.820 1.00 88.19 87 ALA A C 1
ATOM 631 O O . ALA A 1 87 ? -2.642 -13.929 -5.290 1.00 88.19 87 ALA A O 1
ATOM 632 N N . PHE A 1 88 ? -2.202 -11.733 -5.393 1.00 82.94 88 PHE A N 1
ATOM 633 C CA . PHE A 1 88 ? -3.124 -11.342 -4.320 1.00 82.94 88 PHE A CA 1
ATOM 634 C C . PHE A 1 88 ? -4.509 -10.909 -4.820 1.00 82.94 88 PHE A C 1
ATOM 636 O O . PHE A 1 88 ? -5.422 -10.779 -4.012 1.00 82.94 88 PHE A O 1
ATOM 643 N N . MET A 1 89 ? -4.681 -10.672 -6.124 1.00 77.56 89 MET A N 1
ATOM 644 C CA . MET A 1 89 ? -5.949 -10.225 -6.724 1.00 77.56 89 MET A CA 1
ATOM 645 C C . MET A 1 89 ? -6.881 -11.389 -7.123 1.00 77.56 89 MET A C 1
ATOM 647 O O . MET A 1 89 ? -7.710 -11.220 -8.018 1.00 77.56 89 MET A O 1
ATOM 651 N N . VAL A 1 90 ? -6.710 -12.562 -6.505 1.00 56.59 90 VAL A N 1
ATOM 652 C CA . VAL A 1 90 ? -7.462 -13.798 -6.792 1.00 56.59 90 VAL A CA 1
ATOM 653 C C . VAL A 1 90 ? -8.764 -13.844 -6.002 1.00 56.59 90 VAL A C 1
ATOM 655 O O . VAL A 1 90 ? -8.722 -13.531 -4.791 1.00 56.59 90 VAL A O 1
#

Radius of gyration: 15.85 Å; chains: 1; bounding box: 35×24×43 Å

Foldseek 3Di:
DLVCLLPDPANLVCLVVLLVVVLVVVVVVLCVVPLVVCVVVCVDDVVSVVSVVVVVVVSVVSSVVSSVVSNPDHSVVSNVSSVVVVVVVD

pLDDT: mean 93.6, std 5.99, range [56.59, 98.06]